Protein AF-A0A060BLG7-F1 (afdb_monomer_lite)

pLDDT: mean 92.74, std 6.5, range [71.0, 98.44]

Sequence (95 aa):
MGTSHHEPMQRSQQEWLRNRQNYGNGEWNYITNKSGIQQFFKEGIEHTKNYESLITIGMRGDDDKPMVDAGSIEANFNILEGIIADQRKIIQRVT

Structure (mmCIF, N/CA/C/O backbone):
data_AF-A0A060BLG7-F1
#
_entry.id   AF-A0A060BLG7-F1
#
loop_
_atom_site.group_PDB
_atom_site.id
_atom_site.type_symbol
_atom_site.label_atom_id
_atom_site.label_alt_id
_atom_site.label_comp_id
_atom_site.label_asym_id
_atom_site.label_entity_id
_atom_site.label_seq_id
_atom_site.pdbx_PDB_ins_code
_atom_site.Cartn_x
_atom_site.Cartn_y
_atom_site.Cartn_z
_atom_site.occupancy
_atom_site.B_iso_or_equiv
_atom_site.auth_seq_id
_atom_site.auth_comp_id
_atom_site.auth_asym_id
_atom_site.auth_atom_id
_atom_site.pdbx_PDB_model_num
ATOM 1 N N . MET A 1 1 ? -17.925 5.944 6.612 1.00 87.62 1 MET A N 1
ATOM 2 C CA . MET A 1 1 ? -16.986 6.947 6.032 1.00 87.62 1 MET A CA 1
ATOM 3 C C . MET A 1 1 ? -16.145 6.301 4.933 1.00 87.62 1 MET A C 1
ATOM 5 O O . MET A 1 1 ? -16.082 5.082 4.903 1.00 87.62 1 MET A O 1
ATOM 9 N N . GLY A 1 2 ? -15.542 7.066 4.020 1.00 91.19 2 GLY A N 1
ATOM 10 C CA . GLY A 1 2 ? -14.677 6.537 2.953 1.00 91.19 2 GLY A CA 1
ATOM 11 C C . GLY A 1 2 ? -13.608 7.549 2.533 1.00 91.19 2 GLY A C 1
ATOM 12 O O . GLY A 1 2 ? -13.647 8.694 2.983 1.00 91.19 2 GLY A O 1
ATOM 13 N N . THR A 1 3 ? -12.667 7.126 1.692 1.00 94.44 3 THR A N 1
ATOM 14 C CA . THR A 1 3 ? -11.532 7.934 1.208 1.00 94.44 3 THR A CA 1
ATOM 15 C C . THR A 1 3 ? -11.524 8.023 -0.321 1.00 94.44 3 THR A C 1
ATOM 17 O O . THR A 1 3 ? -12.177 7.223 -0.995 1.00 94.44 3 THR A O 1
ATOM 20 N N . SER A 1 4 ? -10.824 9.009 -0.890 1.00 92.94 4 SER A N 1
ATOM 21 C CA . SER A 1 4 ? -10.805 9.239 -2.343 1.00 92.94 4 SER A CA 1
ATOM 22 C C . SER A 1 4 ? -10.078 8.129 -3.125 1.00 92.94 4 SER A C 1
ATOM 24 O O . SER A 1 4 ? -9.442 7.246 -2.550 1.00 92.94 4 SER A O 1
ATOM 26 N N . HIS A 1 5 ? -10.138 8.177 -4.462 1.00 91.88 5 HIS A N 1
ATOM 27 C CA . HIS A 1 5 ? -9.585 7.157 -5.371 1.00 91.88 5 HIS A CA 1
ATOM 28 C C . HIS A 1 5 ? -8.067 6.938 -5.286 1.00 91.88 5 HIS A C 1
ATOM 30 O O . HIS A 1 5 ? -7.569 5.950 -5.820 1.00 91.88 5 HIS A O 1
ATOM 36 N N . HIS A 1 6 ? -7.319 7.855 -4.672 1.00 89.62 6 HIS A N 1
ATOM 37 C CA . HIS A 1 6 ? -5.866 7.747 -4.486 1.00 89.62 6 HIS A CA 1
ATOM 38 C C . HIS A 1 6 ? -5.470 7.586 -3.011 1.00 89.62 6 HIS A C 1
ATOM 40 O O . HIS A 1 6 ? -4.290 7.635 -2.675 1.00 89.62 6 HIS A O 1
ATOM 46 N N . GLU A 1 7 ? -6.447 7.342 -2.137 1.00 95.19 7 GLU A N 1
ATOM 47 C CA . GLU A 1 7 ? -6.275 7.205 -0.690 1.00 95.19 7 GLU A CA 1
ATOM 48 C C . GLU A 1 7 ? -6.746 5.818 -0.229 1.00 95.19 7 GLU A C 1
ATOM 50 O O . GLU A 1 7 ? -7.780 5.679 0.432 1.00 95.19 7 GLU A O 1
ATOM 55 N N . PRO A 1 8 ? -6.056 4.740 -0.630 1.00 96.69 8 PRO A N 1
ATOM 56 C CA . PRO A 1 8 ? -6.505 3.392 -0.327 1.00 96.69 8 PRO A CA 1
ATOM 57 C C . PRO A 1 8 ? -6.327 3.043 1.157 1.00 96.69 8 PRO A C 1
ATOM 59 O O . PRO A 1 8 ? -5.531 3.640 1.882 1.00 96.69 8 PRO A O 1
ATOM 62 N N . MET A 1 9 ? -7.050 2.014 1.601 1.00 97.69 9 MET A N 1
ATOM 63 C CA . MET A 1 9 ? -6.865 1.374 2.911 1.00 97.69 9 MET A CA 1
ATOM 64 C C . MET A 1 9 ? -7.103 2.297 4.116 1.00 97.69 9 MET A C 1
ATOM 66 O O . MET A 1 9 ? -6.470 2.138 5.156 1.00 97.69 9 MET A O 1
ATOM 70 N N . GLN A 1 10 ? -8.049 3.237 3.977 1.00 96.94 10 GLN A N 1
ATOM 71 C CA . GLN A 1 10 ? -8.437 4.202 5.019 1.00 96.94 10 GLN A CA 1
ATOM 72 C C . GLN A 1 10 ? -7.274 5.083 5.497 1.00 96.94 10 GLN A C 1
ATOM 74 O O . GLN A 1 10 ? -7.172 5.416 6.678 1.00 96.94 10 GLN A O 1
ATOM 79 N N . ARG A 1 11 ? -6.385 5.455 4.573 1.00 96.31 11 ARG A N 1
ATOM 80 C CA . ARG A 1 11 ? -5.264 6.352 4.844 1.00 96.31 11 ARG A CA 1
ATOM 81 C C . ARG A 1 11 ? -5.320 7.550 3.922 1.00 96.31 11 ARG A C 1
ATOM 83 O O . ARG A 1 11 ? -5.375 7.388 2.706 1.00 96.31 11 ARG A O 1
ATOM 90 N N . SER A 1 12 ? -5.275 8.740 4.506 1.00 94.25 12 SER A N 1
ATOM 91 C CA . SER A 1 12 ? -5.199 9.977 3.738 1.00 94.25 12 SER A CA 1
ATOM 92 C C . SER A 1 12 ? -3.800 10.202 3.168 1.00 94.25 12 SER A C 1
ATOM 94 O O . SER A 1 12 ? -2.787 9.785 3.741 1.00 94.25 12 SER A O 1
ATOM 96 N N . GLN A 1 13 ? -3.719 10.941 2.065 1.00 91.38 13 GLN A N 1
ATOM 97 C CA . GLN A 1 13 ? -2.430 11.310 1.471 1.00 91.38 13 GLN A CA 1
ATOM 98 C C . GLN A 1 13 ? -1.575 12.145 2.441 1.00 91.38 13 GLN A C 1
ATOM 100 O O . GLN A 1 13 ? -0.357 11.988 2.523 1.00 91.38 13 GLN A O 1
ATOM 105 N N . GLN A 1 14 ? -2.209 13.015 3.231 1.00 94.19 14 GLN A N 1
ATOM 106 C CA . GLN A 1 14 ? -1.515 13.847 4.216 1.00 94.19 14 GLN A CA 1
ATOM 107 C C . GLN A 1 14 ? -0.841 13.014 5.313 1.00 94.19 14 GLN A C 1
ATOM 109 O O . GLN A 1 14 ? 0.236 13.383 5.785 1.00 94.19 14 GLN A O 1
ATOM 114 N N . GLU A 1 15 ? -1.427 11.877 5.701 1.00 95.00 15 GLU A N 1
ATOM 115 C CA . GL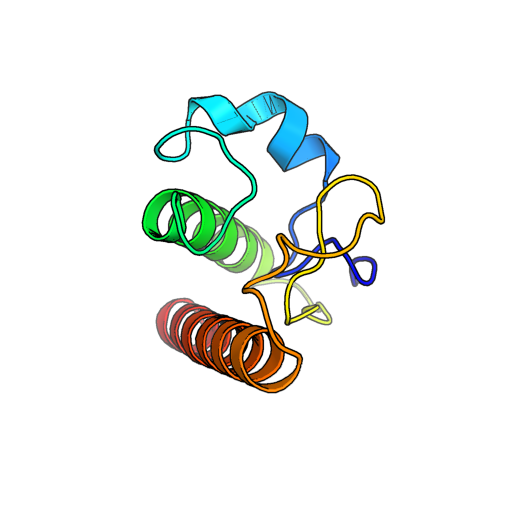U A 1 15 ? -0.781 10.943 6.626 1.00 95.00 15 GLU A CA 1
ATOM 116 C C . GLU A 1 15 ? 0.495 10.351 6.031 1.00 95.00 15 GLU A C 1
ATOM 118 O O . GLU A 1 15 ? 1.487 10.227 6.752 1.00 95.00 15 GLU A O 1
ATOM 123 N N . TRP A 1 16 ? 0.501 10.035 4.732 1.00 95.50 16 TRP A N 1
ATOM 124 C CA . TRP A 1 16 ? 1.706 9.573 4.048 1.00 95.50 16 TRP A CA 1
ATOM 125 C C . TRP A 1 16 ? 2.771 10.670 4.009 1.00 95.50 16 TRP A C 1
ATOM 127 O O . TRP A 1 16 ? 3.876 10.468 4.505 1.00 95.50 16 TRP A O 1
ATOM 137 N N . LEU A 1 17 ? 2.440 11.865 3.508 1.00 93.62 17 LEU A N 1
ATOM 138 C CA . LEU A 1 17 ? 3.407 12.961 3.348 1.00 93.62 17 LEU A CA 1
ATOM 139 C C . LEU A 1 17 ? 4.106 13.351 4.659 1.00 93.62 17 LEU A C 1
ATOM 141 O O . LEU A 1 17 ? 5.293 13.674 4.648 1.00 93.62 17 LEU A O 1
ATOM 145 N N . ARG A 1 18 ? 3.392 13.291 5.789 1.00 96.00 18 ARG A N 1
ATOM 146 C CA . ARG A 1 18 ? 3.937 13.626 7.116 1.00 96.00 18 ARG A CA 1
ATOM 147 C C . ARG A 1 18 ? 4.816 12.525 7.715 1.00 96.00 18 ARG A C 1
ATOM 149 O O . ARG A 1 18 ? 5.661 12.830 8.556 1.00 96.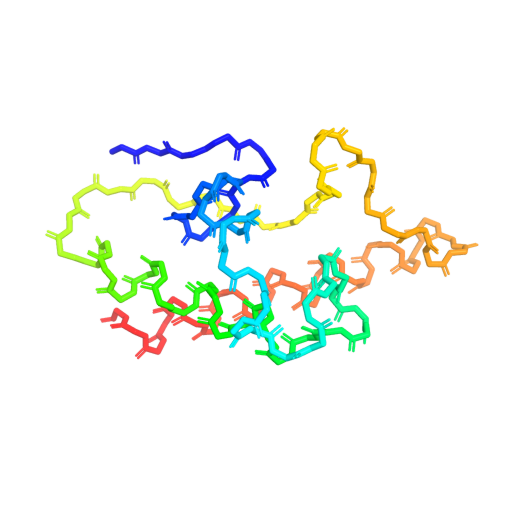00 18 ARG A O 1
ATOM 156 N N . ASN A 1 19 ? 4.611 11.268 7.316 1.00 96.31 19 ASN A N 1
ATOM 157 C CA . ASN A 1 19 ? 5.179 10.108 8.012 1.00 96.31 19 ASN A CA 1
ATOM 158 C C . ASN A 1 19 ? 5.946 9.122 7.118 1.00 96.31 19 ASN A C 1
ATOM 160 O O . ASN A 1 19 ? 6.457 8.136 7.640 1.00 96.31 19 ASN A O 1
ATOM 164 N N . ARG A 1 20 ? 6.048 9.345 5.800 1.00 95.38 20 ARG A N 1
ATOM 165 C CA . ARG A 1 20 ? 6.651 8.411 4.825 1.00 95.38 20 ARG A CA 1
ATOM 166 C C . ARG A 1 20 ? 8.049 7.917 5.202 1.00 95.38 20 ARG A C 1
ATOM 168 O O . ARG A 1 20 ? 8.388 6.776 4.921 1.00 95.38 20 ARG A O 1
ATOM 175 N N . GLN A 1 21 ? 8.834 8.733 5.899 1.00 96.31 21 GLN A N 1
ATOM 176 C CA . GLN A 1 21 ? 10.155 8.388 6.429 1.00 96.31 21 GLN A CA 1
ATOM 177 C C . GLN A 1 21 ? 10.144 7.200 7.407 1.00 96.31 21 GLN A C 1
ATOM 179 O O . GLN A 1 21 ? 11.176 6.569 7.605 1.00 96.31 21 GLN A O 1
ATOM 184 N N . ASN A 1 22 ? 8.988 6.873 7.992 1.00 97.25 22 ASN A N 1
ATOM 185 C CA . ASN A 1 22 ? 8.812 5.733 8.892 1.00 97.25 22 ASN A CA 1
ATOM 186 C C . ASN A 1 22 ? 8.487 4.426 8.143 1.00 97.25 22 ASN A C 1
ATOM 188 O O . ASN A 1 22 ? 8.400 3.371 8.767 1.00 97.25 22 ASN A O 1
ATOM 192 N N . TYR A 1 23 ? 8.293 4.476 6.819 1.00 97.44 23 TYR A N 1
ATOM 193 C CA . TYR A 1 23 ? 7.786 3.358 6.022 1.00 97.44 23 TYR A CA 1
ATOM 194 C C . TYR A 1 23 ? 8.761 2.964 4.908 1.00 97.44 23 TYR A C 1
ATOM 196 O O . TYR A 1 23 ? 8.684 3.438 3.769 1.00 97.44 23 TYR A O 1
ATOM 204 N N . GLY A 1 24 ? 9.657 2.029 5.235 1.00 96.12 24 GLY A N 1
ATOM 205 C CA . GLY A 1 24 ? 10.628 1.473 4.294 1.00 96.12 24 GLY A CA 1
ATOM 206 C C . GLY A 1 24 ? 11.571 2.547 3.754 1.00 96.12 24 GLY A C 1
ATOM 207 O O . GLY A 1 24 ? 12.229 3.231 4.531 1.00 96.12 24 GLY A O 1
ATOM 208 N N . ASN A 1 25 ? 11.639 2.698 2.431 1.00 95.81 25 ASN A N 1
ATOM 209 C CA . ASN A 1 25 ? 12.465 3.733 1.797 1.00 95.81 25 ASN A CA 1
ATOM 210 C C . ASN A 1 25 ? 11.732 5.088 1.622 1.00 95.81 25 ASN A C 1
ATOM 212 O O . ASN A 1 25 ? 12.307 6.028 1.080 1.00 95.81 25 ASN A O 1
ATOM 216 N N . GLY A 1 26 ? 10.471 5.196 2.062 1.00 95.38 26 GLY A N 1
ATOM 217 C CA . GLY A 1 26 ? 9.659 6.415 1.987 1.00 95.38 26 GLY A CA 1
ATOM 218 C C . GLY A 1 26 ? 9.123 6.789 0.601 1.00 95.38 26 GLY A C 1
ATOM 219 O O . GLY A 1 26 ? 8.531 7.861 0.442 1.00 95.38 26 GLY A O 1
ATOM 220 N N . GLU A 1 27 ? 9.280 5.926 -0.402 1.00 94.56 27 GLU A N 1
ATOM 221 C CA . GLU A 1 27 ? 8.715 6.132 -1.736 1.00 94.56 27 GLU A CA 1
ATOM 222 C C . GLU A 1 27 ? 7.273 5.621 -1.815 1.00 94.56 27 GLU A C 1
ATOM 224 O O . GLU A 1 27 ? 6.955 4.528 -1.339 1.00 94.56 27 GLU A O 1
ATOM 229 N N . TRP A 1 28 ? 6.393 6.382 -2.473 1.00 94.38 28 TRP A N 1
ATOM 230 C CA . TRP A 1 28 ? 5.056 5.910 -2.848 1.00 94.38 28 TRP A CA 1
ATOM 231 C C . TRP A 1 28 ? 5.132 5.067 -4.128 1.00 94.38 28 TRP A C 1
ATOM 233 O O . TRP A 1 28 ? 4.635 5.437 -5.191 1.00 94.38 28 TRP A O 1
ATOM 243 N N . ASN A 1 29 ? 5.844 3.947 -4.039 1.00 93.00 29 ASN A N 1
ATOM 244 C CA . ASN A 1 29 ? 6.093 3.038 -5.146 1.00 93.00 29 ASN A CA 1
ATOM 245 C C . ASN A 1 29 ? 5.992 1.587 -4.662 1.00 93.00 29 ASN A C 1
ATOM 247 O O . ASN A 1 29 ? 6.804 1.127 -3.863 1.00 93.00 29 ASN A O 1
ATOM 251 N N . TYR A 1 30 ? 4.997 0.846 -5.153 1.00 93.25 30 TYR A N 1
ATOM 252 C CA . TYR A 1 30 ? 4.760 -0.533 -4.714 1.00 93.25 30 TYR A CA 1
ATOM 253 C C . TYR A 1 30 ? 5.791 -1.540 -5.242 1.00 93.25 30 TYR A C 1
ATOM 255 O O . TYR A 1 30 ? 5.888 -2.644 -4.715 1.00 93.25 30 TYR A O 1
ATOM 263 N N . ILE A 1 31 ? 6.570 -1.171 -6.262 1.00 91.50 31 ILE A N 1
ATOM 264 C CA . ILE A 1 31 ? 7.644 -2.007 -6.808 1.00 91.50 31 ILE A CA 1
ATOM 265 C C . ILE A 1 31 ? 8.875 -1.913 -5.903 1.00 91.50 31 ILE A C 1
ATOM 267 O O . ILE A 1 31 ? 9.430 -2.935 -5.506 1.00 91.50 31 ILE A O 1
ATOM 271 N N . THR A 1 32 ? 9.288 -0.694 -5.547 1.00 94.38 32 THR A N 1
ATOM 272 C CA . THR A 1 32 ? 10.527 -0.449 -4.787 1.00 94.38 32 THR A CA 1
ATOM 273 C C . THR A 1 32 ? 10.319 -0.398 -3.273 1.00 94.38 32 THR A C 1
ATOM 275 O O . THR A 1 32 ? 11.250 -0.694 -2.528 1.00 94.38 32 THR A O 1
ATOM 278 N N . ASN A 1 33 ? 9.107 -0.085 -2.800 1.00 96.38 33 ASN A N 1
ATOM 279 C CA . ASN A 1 33 ? 8.787 0.114 -1.380 1.00 96.38 33 ASN A CA 1
ATOM 280 C C . ASN A 1 33 ? 7.592 -0.717 -0.887 1.00 96.38 33 ASN A C 1
ATOM 282 O O . ASN A 1 33 ? 6.829 -0.294 -0.012 1.00 96.38 33 ASN A O 1
ATOM 286 N N . LYS A 1 34 ? 7.410 -1.919 -1.443 1.00 96.19 34 LYS A N 1
ATOM 287 C CA . LYS A 1 34 ? 6.266 -2.791 -1.139 1.00 96.19 34 LYS A CA 1
ATOM 288 C C . LYS A 1 34 ? 5.999 -2.941 0.364 1.00 96.19 34 LYS A C 1
ATOM 290 O O . LYS A 1 34 ? 4.884 -2.702 0.819 1.00 96.19 34 LYS A O 1
ATOM 295 N N . SER A 1 35 ? 7.016 -3.315 1.139 1.00 97.38 35 SER A N 1
ATOM 296 C CA . SER A 1 35 ? 6.865 -3.590 2.574 1.00 97.38 35 SER A CA 1
ATOM 297 C C . SER A 1 35 ? 6.476 -2.348 3.380 1.00 97.38 35 SER A C 1
ATOM 299 O O . SER A 1 35 ? 5.640 -2.445 4.276 1.00 97.38 35 SER A O 1
ATOM 301 N N . GLY A 1 36 ? 7.037 -1.179 3.045 1.00 97.75 36 GLY A N 1
ATOM 302 C CA . GLY A 1 36 ? 6.691 0.086 3.699 1.00 97.75 36 GLY A CA 1
ATOM 303 C C . GLY A 1 36 ? 5.230 0.464 3.459 1.00 97.75 36 GLY A C 1
ATOM 304 O O . GLY A 1 36 ? 4.504 0.777 4.402 1.00 97.75 36 GLY A O 1
ATOM 305 N N . ILE A 1 37 ? 4.768 0.340 2.213 1.00 97.50 37 ILE A N 1
ATOM 306 C CA . ILE A 1 37 ? 3.375 0.625 1.846 1.00 97.50 37 ILE A CA 1
ATOM 307 C C . ILE A 1 37 ? 2.411 -0.377 2.488 1.00 97.50 37 ILE A C 1
ATOM 309 O O . ILE A 1 37 ? 1.370 0.017 3.009 1.00 97.50 37 ILE A O 1
ATOM 313 N N . GLN A 1 38 ? 2.750 -1.669 2.508 1.00 98.06 38 GLN A N 1
ATOM 314 C CA . GLN A 1 38 ? 1.913 -2.675 3.166 1.00 98.06 38 GLN A CA 1
ATOM 315 C C . GLN A 1 38 ? 1.763 -2.418 4.667 1.00 98.06 38 GLN A C 1
ATOM 317 O O . GLN A 1 38 ? 0.665 -2.582 5.199 1.00 98.06 38 GLN A O 1
ATOM 322 N N . GLN A 1 39 ? 2.833 -1.987 5.342 1.00 98.19 39 GLN A N 1
ATOM 323 C CA . GLN A 1 39 ? 2.766 -1.599 6.749 1.00 98.19 39 GLN A CA 1
ATOM 324 C C . GLN A 1 39 ? 1.845 -0.386 6.944 1.00 98.19 39 GLN A C 1
ATOM 326 O O . GLN A 1 39 ? 0.957 -0.422 7.793 1.00 98.19 39 GLN A O 1
ATOM 331 N N . PHE A 1 40 ? 1.982 0.640 6.101 1.00 98.00 40 PHE A N 1
ATOM 332 C CA . PHE A 1 40 ? 1.118 1.822 6.124 1.00 98.00 40 PHE A CA 1
ATOM 333 C C . PHE A 1 40 ? -0.368 1.479 5.914 1.00 98.00 40 PHE A C 1
ATOM 335 O O . PHE A 1 40 ? -1.235 1.998 6.617 1.00 98.00 40 PHE A O 1
ATOM 342 N N . PHE A 1 41 ? -0.671 0.573 4.980 1.00 98.06 41 PHE A N 1
ATOM 343 C CA . PHE A 1 41 ? -2.031 0.084 4.732 1.00 98.06 41 PHE A CA 1
ATOM 344 C C . PHE A 1 41 ? -2.591 -0.721 5.895 1.00 98.06 41 PHE A C 1
ATOM 346 O O . PHE A 1 41 ? -3.751 -0.549 6.263 1.00 98.06 41 PHE A O 1
ATOM 353 N N . LYS A 1 42 ? -1.775 -1.601 6.476 1.00 98.38 42 LYS A N 1
ATOM 354 C CA . LYS A 1 42 ? -2.173 -2.420 7.617 1.00 98.38 42 LYS A CA 1
ATOM 355 C C . LYS A 1 42 ? -2.606 -1.549 8.796 1.00 98.38 42 LYS A C 1
ATOM 357 O O . LYS A 1 42 ? -3.680 -1.785 9.341 1.00 98.38 42 LYS A O 1
ATOM 362 N N . GLU A 1 43 ? -1.823 -0.528 9.132 1.00 97.88 43 GLU A N 1
ATOM 363 C CA . GLU A 1 43 ? -2.137 0.405 10.223 1.00 97.88 43 GLU A CA 1
ATOM 364 C C . GLU A 1 43 ? -3.462 1.149 9.990 1.00 97.88 43 GLU A C 1
ATOM 366 O O . GLU A 1 43 ? -4.250 1.319 10.920 1.00 97.88 43 GLU A O 1
ATOM 371 N N . GLY A 1 44 ? -3.763 1.533 8.743 1.00 97.00 44 GLY A N 1
ATOM 372 C CA . GLY A 1 44 ? -5.049 2.148 8.393 1.00 97.00 44 GLY A CA 1
ATOM 373 C C . GLY A 1 44 ? -6.248 1.254 8.696 1.00 97.00 44 GLY A C 1
ATOM 374 O O . GLY A 1 44 ? -7.223 1.699 9.307 1.00 97.00 44 GLY A O 1
ATOM 375 N N . ILE A 1 45 ? -6.160 -0.030 8.346 1.00 97.75 45 ILE A N 1
ATOM 376 C CA . ILE A 1 45 ? -7.218 -0.999 8.661 1.00 97.75 45 ILE A CA 1
ATOM 377 C C . ILE A 1 45 ? -7.276 -1.282 10.164 1.00 97.75 45 ILE A C 1
ATOM 379 O O . ILE A 1 45 ? -8.365 -1.335 10.729 1.00 97.75 45 ILE A O 1
ATOM 383 N N . GLU A 1 46 ? -6.134 -1.408 10.844 1.00 97.56 46 GLU A N 1
ATOM 384 C CA . GLU A 1 46 ? -6.093 -1.627 12.297 1.00 97.56 46 GLU A CA 1
ATOM 385 C C . GLU A 1 46 ? -6.789 -0.501 13.068 1.00 97.56 46 GLU A C 1
ATOM 387 O O . GLU A 1 46 ? -7.519 -0.778 14.022 1.00 97.56 46 GLU A O 1
ATOM 392 N N . HIS A 1 47 ? -6.618 0.748 12.629 1.00 94.38 47 HIS A N 1
ATOM 393 C CA . HIS A 1 47 ? -7.274 1.908 13.227 1.00 94.38 47 HIS A CA 1
ATOM 394 C C . HIS A 1 47 ? -8.768 1.986 12.912 1.00 94.38 47 HIS A C 1
ATOM 396 O O . HIS A 1 47 ? -9.532 2.497 13.729 1.00 94.38 47 HIS A O 1
ATOM 402 N N . THR A 1 48 ? -9.195 1.498 11.744 1.00 94.94 48 THR A N 1
ATOM 403 C CA . THR A 1 48 ? -10.571 1.692 11.264 1.00 94.94 48 THR A CA 1
ATOM 404 C C . THR A 1 48 ? -11.496 0.489 11.429 1.00 94.94 48 THR A C 1
ATOM 406 O O . THR A 1 48 ? -12.707 0.656 11.319 1.00 94.94 48 THR A O 1
ATOM 409 N N . LYS A 1 49 ? -10.974 -0.696 11.774 1.00 93.50 49 LYS A N 1
ATOM 410 C CA . LYS A 1 49 ? -11.732 -1.965 11.825 1.00 93.50 49 LYS A CA 1
ATOM 411 C C . LYS A 1 49 ? -12.985 -1.981 12.709 1.00 93.50 49 LYS A C 1
ATOM 413 O O . LYS A 1 49 ? -13.858 -2.810 12.491 1.00 93.50 49 LYS A O 1
ATOM 418 N N . ASN A 1 50 ? -13.071 -1.100 13.706 1.00 95.31 50 ASN A N 1
ATOM 419 C CA . ASN A 1 50 ? -14.207 -1.029 14.633 1.00 95.31 50 ASN A CA 1
ATOM 420 C C . ASN A 1 50 ? -15.256 0.025 14.229 1.00 95.31 50 ASN A C 1
ATOM 422 O O . ASN A 1 50 ? -16.191 0.270 14.989 1.00 95.31 50 ASN A O 1
ATOM 426 N N . TYR A 1 51 ? -15.095 0.672 13.072 1.00 94.56 51 TYR A N 1
ATOM 427 C CA . TYR A 1 51 ? -16.002 1.703 12.574 1.00 94.56 51 TYR A CA 1
ATOM 428 C C . TYR A 1 51 ? -16.654 1.277 11.259 1.00 94.56 51 TYR A C 1
ATOM 430 O O . TYR A 1 51 ? -16.095 0.505 10.480 1.00 94.56 51 TYR A O 1
ATOM 438 N N . GLU A 1 52 ? -17.837 1.823 10.983 1.00 93.06 52 GLU A N 1
ATOM 439 C CA . GLU A 1 52 ? -18.512 1.617 9.706 1.00 93.06 52 GLU A CA 1
ATOM 440 C C . GLU A 1 52 ? -17.838 2.443 8.595 1.00 93.06 52 GLU A C 1
ATOM 442 O O . GLU A 1 52 ? -18.018 3.666 8.466 1.00 93.06 52 GLU A O 1
ATOM 447 N N . SER A 1 53 ? -17.051 1.753 7.770 1.00 91.56 53 SER A N 1
ATOM 448 C CA . SER A 1 53 ? -16.242 2.361 6.716 1.00 91.56 53 SER A CA 1
ATOM 449 C C . SER A 1 53 ? -16.315 1.601 5.394 1.00 91.56 53 SER A C 1
ATOM 451 O O . SER A 1 53 ? -16.304 0.373 5.353 1.00 91.56 53 SER A O 1
ATOM 453 N N . LEU A 1 54 ? -16.332 2.355 4.294 1.00 94.94 54 LEU A N 1
ATOM 454 C CA . LEU A 1 54 ? -16.117 1.860 2.939 1.00 94.94 54 LEU A CA 1
ATOM 455 C C . LEU A 1 54 ? -14.629 1.989 2.615 1.00 94.94 54 LEU A C 1
ATOM 457 O O . LEU A 1 54 ? -14.094 3.097 2.542 1.00 94.94 54 LEU A O 1
ATOM 461 N N . ILE A 1 55 ? -13.961 0.848 2.445 1.00 96.62 55 ILE A N 1
ATOM 462 C CA . ILE A 1 55 ? -12.516 0.784 2.216 1.00 96.62 55 ILE A CA 1
ATOM 463 C C . ILE A 1 55 ? -12.223 0.943 0.723 1.00 96.62 55 ILE A C 1
ATOM 465 O O . ILE A 1 55 ? -12.546 0.064 -0.076 1.00 96.62 55 ILE A O 1
ATOM 469 N N . THR A 1 56 ? -11.553 2.034 0.356 1.00 97.50 56 THR A N 1
ATOM 470 C CA . THR A 1 56 ? -10.992 2.204 -0.988 1.00 97.50 56 THR A CA 1
ATOM 471 C C . THR A 1 56 ? -9.819 1.244 -1.202 1.00 97.50 56 THR A C 1
ATOM 473 O O . THR A 1 56 ? -8.933 1.140 -0.352 1.00 97.50 56 THR A O 1
ATOM 476 N N . ILE A 1 57 ? -9.810 0.549 -2.341 1.00 96.94 57 ILE A N 1
ATOM 477 C CA . ILE A 1 57 ? -8.775 -0.412 -2.757 1.00 96.94 57 ILE A CA 1
ATOM 478 C C . ILE A 1 57 ? -8.134 0.014 -4.084 1.00 96.94 57 ILE A C 1
ATOM 480 O O . ILE A 1 57 ? -8.630 0.909 -4.765 1.00 96.94 57 ILE A O 1
ATOM 484 N N . GLY A 1 58 ? -7.046 -0.651 -4.463 1.00 95.00 58 GLY A N 1
ATOM 485 C CA . GLY A 1 58 ? -6.177 -0.248 -5.563 1.00 95.00 58 GLY A CA 1
ATOM 486 C C . GLY A 1 58 ? -5.120 0.755 -5.107 1.00 95.00 58 GLY A C 1
ATOM 487 O O . GLY A 1 58 ? -4.928 0.986 -3.913 1.00 95.00 58 GLY A O 1
ATOM 488 N N . MET A 1 59 ? -4.392 1.329 -6.057 1.00 93.50 59 MET A N 1
ATOM 489 C CA . MET A 1 59 ? -3.394 2.361 -5.795 1.00 93.50 59 MET A CA 1
ATOM 490 C C . MET A 1 59 ? -3.293 3.253 -7.029 1.00 93.50 59 MET A C 1
ATOM 492 O O . MET A 1 59 ? -3.323 2.770 -8.157 1.00 93.50 59 MET A O 1
ATOM 496 N N . ARG A 1 60 ? -3.191 4.561 -6.811 1.00 89.69 60 ARG A N 1
ATOM 497 C CA . ARG A 1 60 ? -2.765 5.532 -7.823 1.00 89.69 60 ARG A CA 1
ATOM 498 C C . ARG A 1 60 ? -1.469 6.192 -7.356 1.00 89.69 60 ARG A C 1
ATOM 500 O O . ARG A 1 60 ? -1.025 5.948 -6.231 1.00 89.69 60 ARG A O 1
ATOM 507 N N . GLY A 1 61 ? -0.830 6.961 -8.232 1.00 81.31 61 GLY A N 1
ATOM 508 C CA . GLY A 1 61 ? 0.331 7.760 -7.856 1.00 81.31 61 GLY A CA 1
ATOM 509 C C . GLY A 1 61 ? -0.026 8.793 -6.790 1.00 81.31 61 GLY A C 1
ATOM 510 O O . GLY A 1 61 ? -1.196 9.104 -6.564 1.00 81.31 61 GLY A O 1
ATOM 511 N N . ASP A 1 62 ? 1.002 9.306 -6.125 1.00 73.06 62 ASP A N 1
ATOM 512 C CA . ASP A 1 62 ? 0.850 10.371 -5.135 1.00 73.06 62 ASP A CA 1
ATOM 513 C C . ASP A 1 62 ? 0.356 11.656 -5.824 1.00 73.06 62 ASP A C 1
ATOM 515 O O . ASP A 1 62 ? 0.791 11.959 -6.937 1.00 73.06 62 ASP A O 1
ATOM 519 N N . ASP A 1 63 ? -0.532 12.410 -5.172 1.00 75.00 63 ASP A N 1
ATOM 520 C CA . ASP A 1 63 ? -1.059 13.697 -5.663 1.00 75.00 63 ASP A CA 1
ATOM 521 C C . ASP A 1 63 ? -1.797 13.616 -7.020 1.00 75.00 63 ASP A C 1
ATOM 523 O O . ASP A 1 63 ? -1.484 14.333 -7.969 1.00 75.00 63 ASP A O 1
ATOM 527 N N . ASP A 1 64 ? -2.747 12.677 -7.135 1.00 71.00 64 ASP A N 1
ATOM 528 C CA . ASP A 1 64 ? -3.555 12.395 -8.341 1.00 71.00 64 ASP A CA 1
ATOM 529 C C . ASP A 1 64 ? -2.745 12.018 -9.601 1.00 71.00 64 ASP A C 1
ATOM 531 O O . ASP A 1 64 ? -3.254 11.988 -10.727 1.00 71.00 64 ASP A O 1
ATOM 535 N N . LYS A 1 65 ? -1.474 11.648 -9.428 1.00 75.94 65 LYS A N 1
ATOM 536 C CA . LYS A 1 65 ? -0.614 11.197 -10.526 1.00 75.94 65 LYS A CA 1
ATOM 537 C C . LYS A 1 65 ? -0.934 9.757 -10.940 1.00 75.94 65 LYS A C 1
ATOM 539 O O . LYS A 1 65 ? -1.512 8.97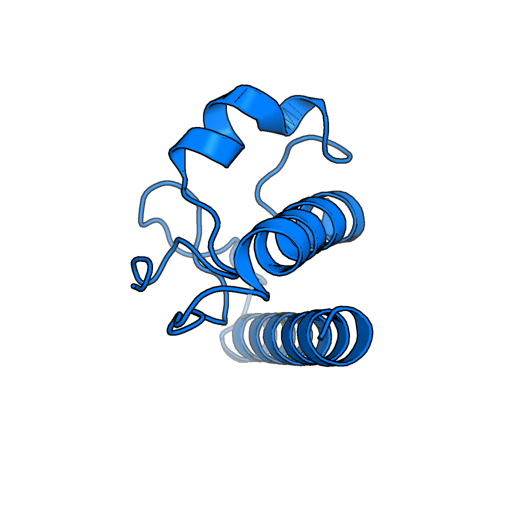8 -10.171 1.00 75.94 65 LYS A O 1
ATOM 544 N N . PRO A 1 66 ? -0.576 9.353 -12.171 1.00 74.06 66 PRO A N 1
ATOM 545 C CA . PRO A 1 66 ? -0.528 7.936 -12.505 1.00 74.06 66 PRO A CA 1
ATOM 546 C C . PRO A 1 66 ? 0.462 7.207 -11.585 1.00 74.06 66 PRO A C 1
ATOM 548 O O . PRO A 1 66 ? 1.405 7.804 -11.061 1.00 74.06 66 PRO A O 1
ATOM 551 N N . MET A 1 67 ? 0.244 5.905 -11.386 1.00 79.62 67 MET A N 1
ATOM 552 C CA . MET A 1 67 ? 1.281 5.054 -10.799 1.00 79.62 67 MET A CA 1
ATOM 553 C C . MET A 1 67 ? 2.544 5.085 -11.663 1.00 79.62 67 MET A C 1
ATOM 555 O O . MET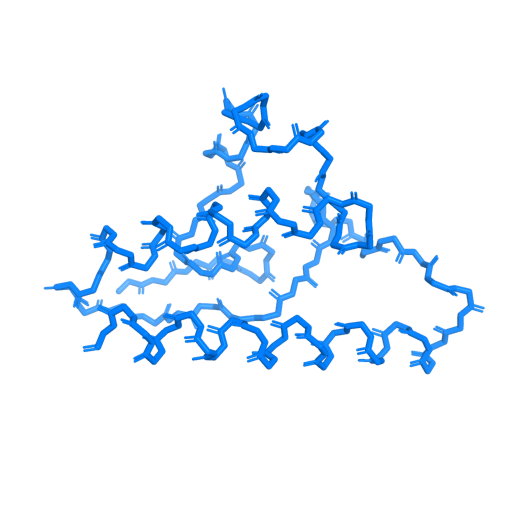 A 1 67 ? 2.490 5.437 -12.841 1.00 79.62 67 MET A O 1
ATOM 559 N N . VAL A 1 68 ? 3.674 4.691 -11.070 1.00 78.81 68 VAL A N 1
ATOM 560 C CA . VAL A 1 68 ? 4.912 4.470 -11.822 1.00 78.81 68 VAL A CA 1
ATOM 561 C C . VAL A 1 68 ? 4.621 3.512 -12.971 1.00 78.81 68 VAL A C 1
ATOM 563 O O . VAL A 1 68 ? 4.138 2.405 -12.738 1.00 78.81 68 VAL A O 1
ATOM 566 N N . ASP A 1 69 ? 4.894 3.969 -14.191 1.00 80.81 69 ASP A N 1
ATOM 567 C CA . ASP A 1 69 ? 4.672 3.180 -15.392 1.00 80.81 69 ASP A CA 1
ATOM 568 C C . ASP A 1 69 ? 5.645 2.001 -15.419 1.00 80.81 69 ASP A C 1
ATOM 570 O O . ASP A 1 69 ? 6.866 2.171 -15.377 1.00 80.81 69 ASP A O 1
ATOM 574 N N . ALA A 1 70 ? 5.089 0.796 -15.477 1.00 78.62 70 ALA A N 1
ATOM 575 C CA . ALA A 1 70 ? 5.846 -0.441 -15.557 1.00 78.62 70 ALA A CA 1
ATOM 576 C C . ALA A 1 70 ? 6.271 -0.804 -16.990 1.00 78.62 70 ALA A C 1
ATOM 578 O O . ALA A 1 70 ? 6.826 -1.880 -17.212 1.00 78.62 70 ALA A O 1
ATOM 579 N N . GLY A 1 71 ? 6.026 0.082 -17.960 1.00 82.19 71 GLY A N 1
ATOM 580 C CA . GLY A 1 71 ? 6.508 -0.028 -19.337 1.00 82.19 71 GLY A CA 1
ATOM 581 C C . GLY A 1 71 ? 5.522 -0.685 -20.305 1.00 82.19 71 GLY A C 1
ATOM 582 O O . GLY A 1 71 ? 5.764 -0.671 -21.511 1.00 82.19 71 GLY A O 1
ATOM 583 N N . SER A 1 72 ? 4.405 -1.231 -19.814 1.00 85.94 72 SER A N 1
ATOM 584 C CA . SER A 1 72 ? 3.263 -1.634 -20.640 1.00 85.94 72 SER A CA 1
ATOM 585 C C . SER A 1 72 ? 1.953 -1.595 -19.849 1.00 85.94 72 SER A C 1
ATOM 587 O O . SER A 1 72 ? 1.944 -1.616 -18.615 1.00 85.94 72 SER A O 1
ATOM 589 N N . ILE A 1 73 ? 0.824 -1.569 -20.564 1.00 85.44 73 ILE A N 1
ATOM 590 C CA . ILE A 1 73 ? -0.513 -1.631 -19.959 1.00 85.44 73 ILE A CA 1
ATOM 591 C C . ILE A 1 73 ? -0.671 -2.930 -19.157 1.00 85.44 73 ILE A C 1
ATOM 593 O O . ILE A 1 73 ? -1.131 -2.897 -18.020 1.00 85.44 73 ILE A O 1
ATOM 597 N N . GLU A 1 74 ? -0.229 -4.059 -19.707 1.00 87.62 74 GLU A N 1
ATOM 598 C CA . GLU A 1 74 ? -0.280 -5.375 -19.065 1.00 87.62 74 GLU A CA 1
ATOM 599 C C . GLU A 1 74 ? 0.553 -5.405 -17.781 1.00 87.62 74 GLU A C 1
ATOM 601 O O . GLU A 1 74 ? 0.112 -5.943 -16.766 1.00 87.62 74 GLU A O 1
ATOM 606 N N . ALA A 1 75 ? 1.738 -4.788 -17.789 1.00 85.56 75 ALA A N 1
ATOM 607 C CA . ALA A 1 75 ? 2.573 -4.687 -16.598 1.00 85.56 75 ALA A CA 1
ATOM 608 C C . ALA A 1 75 ? 1.893 -3.849 -15.501 1.00 85.56 75 ALA A C 1
ATOM 610 O O . ALA A 1 75 ? 1.880 -4.252 -14.335 1.00 85.56 75 ALA A O 1
ATOM 611 N N . ASN A 1 76 ? 1.255 -2.736 -15.876 1.00 85.56 76 ASN A N 1
ATOM 612 C CA . ASN A 1 76 ? 0.480 -1.906 -14.951 1.00 85.56 76 ASN A CA 1
ATOM 613 C C . ASN A 1 76 ? -0.735 -2.665 -14.378 1.00 85.56 76 ASN A C 1
ATOM 615 O O . ASN A 1 76 ? -0.990 -2.586 -1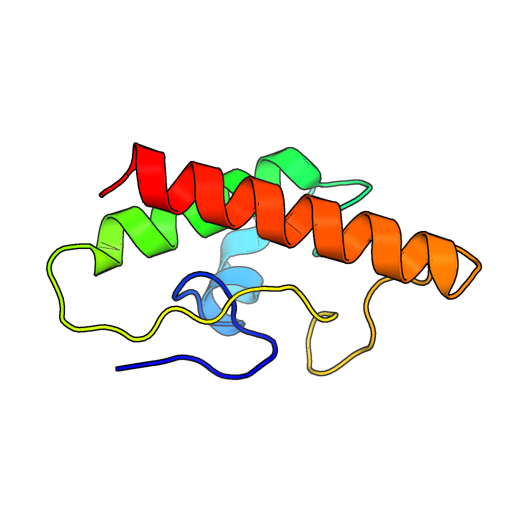3.174 1.00 85.56 76 ASN A O 1
ATOM 619 N N . PHE A 1 77 ? -1.436 -3.459 -15.198 1.00 89.88 77 PHE A N 1
ATOM 620 C CA . PHE A 1 77 ? -2.518 -4.340 -14.739 1.00 89.88 77 PHE A CA 1
ATOM 621 C C . PHE A 1 77 ? -2.024 -5.387 -13.737 1.00 89.88 77 PHE A C 1
ATOM 623 O O . PHE A 1 77 ? -2.592 -5.497 -12.653 1.00 89.88 77 PHE A O 1
ATOM 630 N N . ASN A 1 78 ? -0.933 -6.092 -14.047 1.00 91.06 78 ASN A N 1
ATOM 631 C CA . ASN A 1 78 ? -0.370 -7.121 -13.167 1.00 91.06 78 ASN A CA 1
ATOM 632 C C . ASN A 1 78 ? 0.031 -6.554 -11.795 1.00 91.06 78 ASN A C 1
ATOM 634 O O . ASN A 1 78 ? -0.180 -7.187 -10.757 1.00 91.06 78 ASN A O 1
ATOM 638 N N . ILE A 1 79 ? 0.596 -5.343 -11.770 1.00 91.69 79 I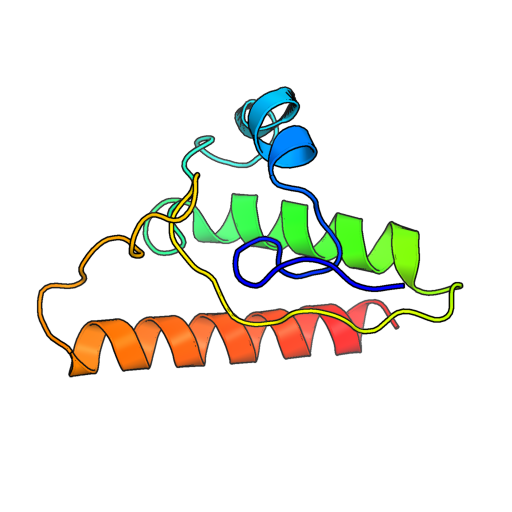LE A N 1
ATOM 639 C CA . ILE A 1 79 ? 0.937 -4.664 -10.516 1.00 91.69 79 ILE A CA 1
ATOM 640 C C . ILE A 1 79 ? -0.328 -4.326 -9.728 1.00 91.69 79 ILE A C 1
ATOM 642 O O . ILE A 1 79 ? -0.377 -4.587 -8.524 1.00 91.69 79 ILE A O 1
ATOM 646 N N . LEU A 1 80 ? -1.356 -3.778 -10.382 1.00 93.94 80 LEU A N 1
ATOM 647 C CA . LEU A 1 80 ? -2.606 -3.415 -9.718 1.00 93.94 80 LEU A CA 1
ATOM 648 C C . LEU A 1 80 ? -3.336 -4.645 -9.156 1.00 93.94 80 LEU A C 1
ATOM 650 O O . LEU A 1 80 ? -3.807 -4.601 -8.019 1.00 93.94 80 LEU A O 1
ATOM 654 N N . GLU A 1 81 ? -3.377 -5.757 -9.893 1.00 95.50 81 GLU A N 1
ATOM 655 C CA . GLU A 1 81 ? -3.914 -7.031 -9.399 1.00 95.50 81 GLU A CA 1
ATOM 656 C C . GLU A 1 81 ? -3.157 -7.517 -8.158 1.00 95.50 81 GLU A C 1
ATOM 658 O O . GLU A 1 81 ? -3.774 -7.889 -7.156 1.00 95.50 81 GLU A O 1
ATOM 663 N N . GLY A 1 82 ? -1.822 -7.450 -8.185 1.00 96.06 82 GLY A N 1
ATOM 664 C CA . GLY A 1 82 ? -0.980 -7.793 -7.040 1.00 96.06 82 GLY A CA 1
ATOM 665 C C . GLY A 1 82 ? -1.249 -6.910 -5.818 1.00 96.06 82 GLY A C 1
ATOM 666 O O . GLY A 1 82 ? -1.364 -7.418 -4.700 1.00 96.06 82 GLY A O 1
ATOM 667 N N . ILE A 1 83 ? -1.407 -5.600 -6.025 1.00 96.88 83 ILE A N 1
ATOM 668 C CA . ILE A 1 83 ? -1.756 -4.638 -4.970 1.00 96.88 83 ILE A CA 1
ATOM 669 C C . ILE A 1 83 ? -3.106 -4.988 -4.350 1.00 96.88 83 ILE A C 1
ATOM 671 O O . ILE A 1 83 ? -3.205 -5.103 -3.129 1.00 96.88 83 ILE A O 1
ATOM 675 N N . ILE A 1 84 ? -4.133 -5.200 -5.174 1.00 97.81 84 ILE A N 1
ATOM 676 C CA . ILE A 1 84 ? -5.481 -5.525 -4.697 1.00 97.81 84 ILE A CA 1
ATOM 677 C C . ILE A 1 84 ? -5.471 -6.859 -3.941 1.00 97.81 84 ILE A C 1
ATOM 679 O O . ILE A 1 84 ? -6.068 -6.965 -2.867 1.00 97.81 84 ILE A O 1
ATOM 683 N N . ALA A 1 85 ? -4.769 -7.874 -4.450 1.00 98.25 85 ALA A N 1
ATOM 684 C CA . ALA A 1 85 ? -4.653 -9.168 -3.782 1.00 98.25 85 ALA A CA 1
ATOM 685 C C . ALA A 1 85 ? -4.012 -9.040 -2.391 1.00 98.25 85 ALA A C 1
ATOM 687 O O . ALA A 1 85 ? -4.490 -9.640 -1.425 1.00 98.25 85 ALA A O 1
ATOM 688 N N . ASP A 1 86 ? -2.957 -8.237 -2.265 1.00 98.31 86 ASP A N 1
ATOM 689 C CA . ASP A 1 86 ? -2.288 -8.001 -0.988 1.00 98.31 86 ASP A CA 1
ATOM 690 C C . ASP A 1 86 ? -3.144 -7.169 -0.023 1.00 98.31 86 ASP A C 1
ATOM 692 O O . ASP A 1 86 ? -3.238 -7.506 1.157 1.00 98.31 86 ASP A O 1
ATOM 696 N N . GLN A 1 87 ? -3.836 -6.138 -0.514 1.00 98.44 87 GLN A N 1
ATOM 697 C CA . GLN A 1 87 ? -4.783 -5.354 0.283 1.00 98.44 87 GLN A CA 1
ATOM 698 C C . GLN A 1 87 ? -5.894 -6.234 0.861 1.00 98.44 87 GLN A C 1
ATOM 700 O O . GLN A 1 87 ? -6.187 -6.155 2.054 1.00 98.44 87 GLN A O 1
ATOM 705 N N . ARG A 1 88 ? -6.463 -7.142 0.058 1.00 98.19 88 ARG A N 1
ATOM 706 C CA . ARG A 1 88 ? -7.476 -8.098 0.533 1.00 98.19 88 ARG A CA 1
ATOM 707 C C . ARG A 1 88 ? -6.936 -9.022 1.625 1.00 98.19 88 ARG A C 1
ATOM 709 O O . ARG A 1 88 ? -7.636 -9.260 2.606 1.00 98.19 88 ARG A O 1
ATOM 716 N N . LYS A 1 89 ? -5.693 -9.500 1.493 1.00 98.44 89 LYS A N 1
ATOM 717 C CA . LYS A 1 89 ? -5.030 -10.304 2.537 1.00 98.44 89 LYS A CA 1
ATOM 718 C C . LYS A 1 89 ? -4.818 -9.508 3.825 1.00 98.44 89 LYS A C 1
ATOM 720 O O . LYS A 1 89 ? -4.970 -10.070 4.905 1.00 98.44 89 LYS A O 1
ATOM 725 N N . ILE A 1 90 ? -4.462 -8.224 3.722 1.00 98.19 90 ILE A N 1
ATOM 726 C CA . ILE A 1 90 ? -4.319 -7.334 4.883 1.00 98.19 90 ILE A CA 1
ATOM 727 C C . ILE A 1 90 ? -5.659 -7.197 5.605 1.00 98.19 90 ILE A C 1
ATOM 729 O O . ILE A 1 90 ? -5.700 -7.434 6.809 1.00 98.19 90 ILE A O 1
ATOM 733 N N . ILE A 1 91 ? -6.742 -6.891 4.879 1.00 97.38 91 ILE A N 1
ATOM 734 C CA . ILE A 1 91 ? -8.088 -6.774 5.461 1.00 97.38 91 ILE A CA 1
ATOM 735 C C . ILE A 1 91 ? -8.442 -8.070 6.191 1.00 97.38 91 ILE A C 1
ATOM 737 O O . ILE A 1 91 ? -8.645 -8.038 7.397 1.00 97.38 91 ILE A O 1
ATOM 741 N N . GLN A 1 92 ? -8.367 -9.216 5.504 1.00 97.56 92 GLN A N 1
ATOM 742 C CA . GLN A 1 92 ? -8.693 -10.528 6.077 1.00 97.56 92 GLN A CA 1
ATOM 743 C C . GLN A 1 92 ? -7.866 -10.896 7.320 1.00 97.56 92 GLN A C 1
ATOM 745 O O . GLN A 1 92 ? -8.322 -11.663 8.158 1.00 97.56 92 GLN A O 1
ATOM 750 N N . ARG A 1 93 ? -6.618 -10.427 7.422 1.00 96.69 93 ARG A N 1
ATOM 751 C CA . ARG A 1 93 ? -5.763 -10.717 8.581 1.00 96.69 93 ARG A CA 1
ATOM 752 C C . ARG A 1 93 ? -6.086 -9.824 9.779 1.00 96.69 93 ARG A C 1
ATOM 754 O O . ARG A 1 93 ? -5.833 -10.232 10.909 1.00 96.69 93 ARG A O 1
ATOM 761 N N . VAL A 1 94 ? -6.529 -8.594 9.534 1.00 96.12 94 VAL A N 1
ATOM 762 C CA . VAL A 1 94 ? -6.721 -7.572 10.573 1.00 96.12 94 VAL A CA 1
ATOM 763 C C . VAL A 1 94 ? -8.141 -7.583 11.143 1.00 96.12 94 VAL A C 1
ATOM 765 O O . VAL A 1 94 ? -8.306 -7.309 12.338 1.00 96.12 94 VAL A O 1
ATOM 768 N N . THR A 1 95 ? -9.136 -7.859 10.296 1.00 90.19 95 THR A N 1
ATOM 769 C CA . THR A 1 95 ? -10.565 -7.947 10.637 1.00 90.19 95 THR A CA 1
ATOM 770 C C . THR A 1 95 ? -10.984 -9.396 10.807 1.00 90.19 95 THR A C 1
ATOM 772 O O . THR A 1 95 ? -11.616 -9.701 11.837 1.00 90.19 95 THR A O 1
#

Secondary structure (DSSP, 8-state):
-B--TT-GGG--HHHHHHHGGGSTT--S-TTTSHHHHHHHHHHHHHHHTTS--B---S---GGGPPPPP-SSHHHHHHHHHHHHHHHHHHHHHH-

Radius of gyration: 12.73 Å; chains: 1; bounding box: 31×25×35 Å

Foldseek 3Di:
DEDDQAAFLQHDLVNLVVCLVVFAVSDPACVRRVRSVLVVSLVSCLVPVVDDYDGHFFHAHRPNHGHDDPPDPVSVVVSRVVRRVSSVVSNVVND